Protein AF-A0A1F8THT7-F1 (afdb_monomer_lite)

pLDDT: mean 78.96, std 15.32, range [37.56, 92.12]

Foldseek 3Di:
DDDDDDDDDPPLCQDPLLVVLCVVDPCLVVLLVPDDVVQSNVLRVVLVPDPDPVVSNVSSNVSSVCSVVVHGPDD

Secondary structure (DSSP, 8-state):
---------------HHHHHHHHTSTTHHHHHHHS-HHHHHHHHHHHHT-SSHHHHHHHHHHHHHHHHHT-----

Sequence (75 aa):
MTLDADKEGRKVAVPKDLTAALKKRKGAPAAFEKQSPSHRKEYVSWIESAKKDETRQRRVAKAVEMICDGARLKG

Radius of gyration: 12.3 Å; chains: 1; bounding box: 28×25×36 Å

Structure (mmCIF, N/CA/C/O backbone):
data_AF-A0A1F8THT7-F1
#
_entry.id   AF-A0A1F8THT7-F1
#
loop_
_atom_site.group_PDB
_atom_site.id
_atom_site.type_symbol
_atom_site.label_atom_id
_atom_site.label_alt_id
_atom_site.label_comp_id
_atom_site.label_asym_id
_atom_site.label_entity_id
_atom_site.label_seq_id
_atom_site.pdbx_PDB_ins_code
_atom_site.Cartn_x
_atom_site.Cartn_y
_atom_site.Cartn_z
_atom_site.occupancy
_atom_site.B_iso_or_equiv
_atom_site.auth_seq_id
_atom_site.auth_comp_id
_atom_site.auth_asym_id
_atom_site.auth_atom_id
_atom_site.pdbx_PDB_model_num
ATOM 1 N N . MET A 1 1 ? 9.962 9.779 -25.888 1.00 37.56 1 MET A N 1
ATOM 2 C CA . MET A 1 1 ? 10.753 8.700 -25.262 1.00 37.56 1 MET A CA 1
ATOM 3 C C . MET A 1 1 ? 10.904 9.098 -23.805 1.00 37.56 1 MET A C 1
ATOM 5 O O . MET A 1 1 ? 11.639 10.032 -23.530 1.00 37.56 1 MET A O 1
ATOM 9 N N . THR A 1 2 ? 10.061 8.566 -22.919 1.00 43.28 2 THR A N 1
ATOM 10 C CA . THR A 1 2 ? 10.003 9.018 -21.519 1.00 43.28 2 THR A CA 1
ATOM 11 C C . THR A 1 2 ? 11.263 8.531 -20.808 1.00 43.28 2 THR A C 1
ATOM 13 O O . THR A 1 2 ? 11.434 7.329 -20.614 1.00 43.28 2 THR A O 1
ATOM 16 N N . LEU A 1 3 ? 12.171 9.472 -20.559 1.00 61.31 3 LEU A N 1
ATOM 17 C CA . LEU A 1 3 ? 13.421 9.310 -19.823 1.00 61.31 3 LEU A CA 1
ATOM 18 C C . LEU A 1 3 ? 13.140 9.181 -18.311 1.00 61.31 3 LEU A C 1
ATOM 20 O O . LEU A 1 3 ? 12.020 9.432 -17.866 1.00 61.31 3 LEU A O 1
ATOM 24 N N . ASP A 1 4 ? 14.195 8.821 -17.567 1.00 43.34 4 ASP A N 1
ATOM 25 C CA . ASP A 1 4 ? 14.359 8.929 -16.105 1.00 43.34 4 ASP A CA 1
ATOM 26 C C . ASP A 1 4 ? 13.838 7.736 -15.264 1.00 43.34 4 ASP A C 1
ATOM 28 O O . ASP A 1 4 ? 12.668 7.378 -15.286 1.00 43.34 4 ASP A O 1
ATOM 32 N N . ALA A 1 5 ? 14.625 7.053 -14.435 1.00 49.28 5 ALA A N 1
ATOM 33 C CA . ALA A 1 5 ? 16.004 7.250 -14.033 1.00 49.28 5 ALA A CA 1
ATOM 34 C C . ALA A 1 5 ? 16.549 5.936 -13.457 1.00 49.28 5 ALA A C 1
ATOM 36 O O . ALA A 1 5 ? 15.857 5.221 -12.735 1.00 49.28 5 ALA A O 1
ATOM 37 N N . ASP A 1 6 ? 17.797 5.687 -13.826 1.00 44.97 6 ASP A N 1
ATOM 38 C CA . ASP A 1 6 ? 18.891 5.270 -12.963 1.00 44.97 6 ASP A CA 1
ATOM 39 C C . ASP A 1 6 ? 18.762 4.012 -12.081 1.00 44.97 6 ASP A C 1
ATOM 41 O O . ASP A 1 6 ? 17.838 3.764 -11.307 1.00 44.97 6 ASP A O 1
ATOM 45 N N . LYS A 1 7 ? 19.803 3.204 -12.229 1.00 50.94 7 LYS A N 1
ATOM 46 C CA . LYS A 1 7 ? 19.982 1.858 -11.713 1.00 50.94 7 LYS A CA 1
ATOM 47 C C . LYS A 1 7 ? 20.624 1.863 -10.320 1.00 50.94 7 LYS A C 1
ATOM 49 O O . LYS A 1 7 ? 21.169 0.838 -9.921 1.00 50.94 7 LYS A O 1
ATOM 54 N N . GLU A 1 8 ? 20.567 2.945 -9.546 1.00 41.47 8 GLU A N 1
ATOM 55 C CA . GLU A 1 8 ? 21.084 2.945 -8.178 1.00 41.47 8 GLU A CA 1
ATOM 56 C C . GLU A 1 8 ? 20.011 2.564 -7.161 1.00 41.47 8 GLU A C 1
ATOM 58 O O . GLU A 1 8 ? 19.176 3.367 -6.751 1.00 41.47 8 GLU A O 1
ATOM 63 N N . GLY A 1 9 ? 20.048 1.299 -6.733 1.00 43.78 9 GLY A N 1
ATOM 64 C CA . GLY A 1 9 ? 20.492 0.921 -5.380 1.00 43.78 9 GLY A CA 1
ATOM 65 C C . GLY A 1 9 ? 19.825 1.524 -4.135 1.00 43.78 9 GLY A C 1
ATOM 66 O O . GLY A 1 9 ? 20.091 1.057 -3.026 1.00 43.78 9 GLY A O 1
ATOM 67 N N . ARG A 1 10 ? 18.932 2.504 -4.244 1.00 48.69 10 ARG A N 1
ATOM 68 C CA . ARG A 1 10 ? 18.211 3.062 -3.109 1.00 48.69 10 ARG A CA 1
ATOM 69 C C . ARG A 1 10 ? 17.070 2.111 -2.820 1.00 48.69 10 ARG A C 1
ATOM 71 O O . ARG A 1 10 ? 15.992 2.240 -3.391 1.00 48.69 10 ARG A O 1
ATOM 78 N N . LYS A 1 11 ? 17.343 1.111 -1.973 1.00 52.12 11 LYS A N 1
ATOM 79 C CA . LYS A 1 11 ? 16.338 0.240 -1.352 1.00 52.12 11 LYS A CA 1
ATOM 80 C C . LYS A 1 11 ? 15.147 1.113 -0.973 1.00 52.12 11 LYS A C 1
ATOM 82 O O . LYS A 1 11 ? 15.208 1.836 0.019 1.00 52.12 11 LYS A O 1
ATOM 87 N N . VAL A 1 12 ? 14.099 1.107 -1.797 1.00 61.06 12 VAL A N 1
ATOM 88 C CA . VAL A 1 12 ? 12.836 1.750 -1.450 1.00 61.06 12 VAL A CA 1
ATOM 89 C C . VAL A 1 12 ? 12.446 1.081 -0.142 1.00 61.06 12 VAL A C 1
ATOM 91 O O . VAL A 1 12 ? 12.300 -0.140 -0.111 1.00 61.06 12 VAL A O 1
ATOM 94 N N . ALA A 1 13 ? 12.421 1.842 0.950 1.00 70.00 13 ALA A N 1
ATOM 95 C CA . ALA A 1 13 ? 12.132 1.307 2.269 1.00 70.00 13 ALA A CA 1
ATOM 96 C C . ALA A 1 13 ? 10.654 0.915 2.291 1.00 70.00 13 ALA A C 1
ATOM 98 O O . ALA A 1 13 ? 9.784 1.717 2.609 1.00 70.00 13 ALA A O 1
ATOM 99 N N . VAL A 1 14 ? 10.364 -0.307 1.848 1.00 78.44 14 VAL A N 1
ATOM 100 C CA . VAL A 1 14 ? 9.003 -0.830 1.807 1.00 78.44 14 VAL A CA 1
ATOM 101 C C . VAL A 1 14 ? 8.536 -0.972 3.256 1.00 78.44 14 VAL A C 1
ATOM 103 O O . VAL A 1 14 ? 9.171 -1.707 4.021 1.00 78.44 14 VAL A O 1
ATOM 106 N N . PRO A 1 15 ? 7.449 -0.299 3.669 1.00 82.50 15 PRO A N 1
ATOM 107 C CA . PRO A 1 15 ? 6.958 -0.405 5.026 1.00 82.50 15 PRO A CA 1
ATOM 108 C C . PRO A 1 15 ? 6.539 -1.849 5.304 1.00 82.50 15 PRO A C 1
ATOM 110 O O . PRO A 1 15 ? 6.080 -2.584 4.416 1.00 82.50 15 PRO A O 1
ATOM 113 N N . LYS A 1 16 ? 6.704 -2.264 6.562 1.00 84.12 16 LYS A N 1
ATOM 114 C CA . LYS A 1 16 ? 6.368 -3.623 7.001 1.00 84.12 16 LYS A CA 1
ATOM 115 C C . LYS A 1 16 ? 4.898 -3.941 6.731 1.00 84.12 16 LYS A C 1
ATOM 117 O O . LYS A 1 16 ? 4.615 -5.051 6.296 1.00 84.12 16 LYS A O 1
ATOM 122 N N . ASP A 1 17 ? 4.004 -2.963 6.878 1.00 86.25 17 ASP A N 1
ATOM 123 C CA . ASP A 1 17 ? 2.584 -3.079 6.532 1.00 86.25 17 ASP A CA 1
ATOM 124 C C . ASP A 1 17 ? 2.352 -3.486 5.075 1.00 86.25 17 ASP A C 1
ATOM 126 O O . ASP A 1 17 ? 1.626 -4.445 4.809 1.00 86.25 17 ASP A O 1
ATOM 130 N N . LEU A 1 18 ? 3.009 -2.807 4.126 1.00 86.69 18 LEU A N 1
ATOM 131 C CA . LEU A 1 18 ? 2.872 -3.127 2.705 1.00 86.69 18 LEU A CA 1
ATOM 132 C C . LEU A 1 18 ? 3.436 -4.516 2.408 1.00 86.69 18 LEU A C 1
ATOM 134 O O . LEU A 1 18 ? 2.782 -5.321 1.752 1.00 86.69 18 LEU A O 1
ATOM 138 N N . THR A 1 19 ? 4.609 -4.837 2.954 1.00 86.94 19 THR A N 1
ATOM 139 C CA . THR A 1 19 ? 5.217 -6.166 2.792 1.00 86.94 19 THR A CA 1
ATOM 140 C C . THR A 1 19 ? 4.321 -7.270 3.360 1.00 86.94 19 THR A C 1
ATOM 142 O O . THR A 1 19 ? 4.141 -8.313 2.732 1.00 86.94 19 THR A O 1
ATOM 145 N N . ALA A 1 20 ? 3.735 -7.052 4.539 1.00 89.50 20 ALA A N 1
ATOM 146 C CA . ALA A 1 20 ? 2.831 -8.000 5.176 1.00 89.50 20 ALA A CA 1
ATOM 147 C C . ALA A 1 20 ? 1.566 -8.215 4.339 1.00 89.50 20 ALA A C 1
ATOM 149 O O . ALA A 1 20 ? 1.131 -9.352 4.171 1.00 89.50 20 ALA A O 1
ATOM 150 N N . ALA A 1 21 ? 1.000 -7.154 3.766 1.00 89.19 21 ALA A N 1
ATOM 151 C CA . ALA A 1 21 ? -0.175 -7.270 2.913 1.00 89.19 21 ALA A CA 1
ATOM 152 C C . ALA A 1 21 ? 0.128 -7.903 1.551 1.00 89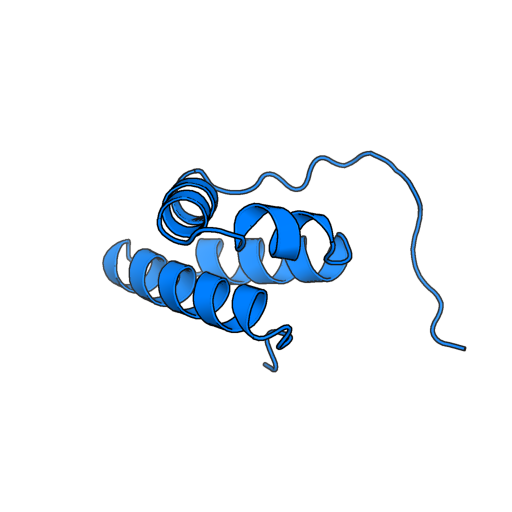.19 21 ALA A C 1
ATOM 154 O O . ALA A 1 21 ? -0.660 -8.721 1.084 1.00 89.19 21 ALA A O 1
ATOM 155 N N . LEU A 1 22 ? 1.287 -7.610 0.952 1.00 87.94 22 LEU A N 1
ATOM 156 C CA . LEU A 1 22 ? 1.759 -8.306 -0.246 1.00 87.94 22 LEU A CA 1
ATOM 157 C C . LEU A 1 22 ? 1.870 -9.809 0.026 1.00 87.94 22 LEU A C 1
ATOM 159 O O . LEU A 1 22 ? 1.364 -10.607 -0.752 1.00 87.94 22 LEU A O 1
ATOM 163 N N . LYS A 1 23 ? 2.429 -10.214 1.174 1.00 87.81 23 LYS A N 1
ATOM 164 C CA . LYS A 1 23 ? 2.511 -11.632 1.570 1.00 87.81 23 LYS A CA 1
ATOM 165 C C . LYS A 1 23 ? 1.146 -12.312 1.741 1.00 87.81 23 LYS A C 1
ATOM 167 O O . LYS A 1 23 ? 1.070 -13.526 1.581 1.00 87.81 23 LYS A O 1
ATOM 172 N N . LYS A 1 24 ? 0.069 -11.567 2.027 1.00 88.31 24 LYS A N 1
ATOM 173 C CA . LYS A 1 24 ? -1.298 -12.124 2.107 1.00 88.31 24 LYS A CA 1
ATOM 174 C C . LYS A 1 24 ? -1.855 -12.543 0.741 1.00 88.31 24 LYS A C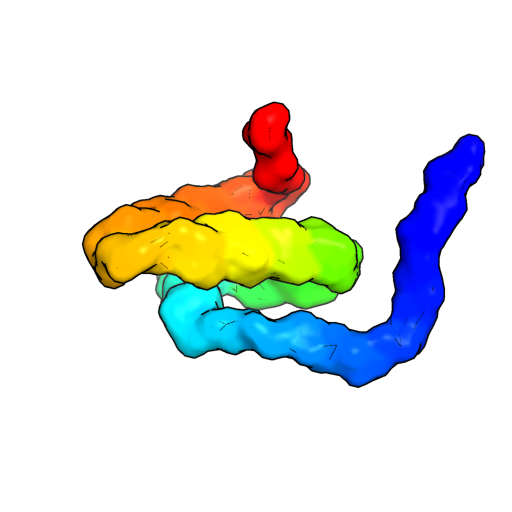 1
ATOM 176 O O . LYS A 1 24 ? -2.811 -13.314 0.693 1.00 88.31 24 LYS A O 1
ATOM 181 N N . ARG A 1 25 ? -1.291 -12.053 -0.368 1.00 84.44 25 ARG A N 1
ATOM 182 C CA . ARG A 1 25 ? -1.710 -12.390 -1.736 1.00 84.44 25 ARG A CA 1
ATOM 183 C C . ARG A 1 25 ? -0.577 -13.111 -2.466 1.00 84.44 25 ARG A C 1
ATOM 185 O O . ARG A 1 25 ? 0.503 -12.564 -2.675 1.00 84.44 25 ARG A O 1
ATOM 192 N N . LYS A 1 26 ? -0.826 -14.346 -2.903 1.00 83.75 26 LYS A N 1
ATOM 193 C CA . LYS A 1 26 ? 0.139 -15.091 -3.725 1.00 83.75 26 LYS A CA 1
ATOM 194 C C . LYS A 1 26 ? 0.390 -14.331 -5.034 1.00 83.75 26 LYS A C 1
ATOM 196 O O . LYS A 1 26 ? -0.554 -13.922 -5.693 1.00 83.75 26 LYS A O 1
ATOM 201 N N . GLY A 1 27 ? 1.658 -14.125 -5.385 1.00 83.31 27 GLY A N 1
ATOM 202 C CA . GLY A 1 27 ? 2.063 -13.427 -6.614 1.00 83.31 27 GLY A CA 1
ATOM 203 C C . GLY A 1 27 ? 2.157 -11.900 -6.510 1.00 83.31 27 GLY A C 1
ATOM 204 O O . GLY A 1 27 ? 2.920 -11.303 -7.265 1.00 83.31 27 GLY A O 1
ATOM 205 N N . ALA A 1 28 ? 1.505 -11.266 -5.531 1.00 86.81 28 ALA A N 1
ATOM 206 C CA . ALA A 1 28 ? 1.627 -9.826 -5.303 1.00 86.81 28 ALA A CA 1
ATOM 207 C C . ALA A 1 28 ? 3.066 -9.340 -5.014 1.00 86.81 28 ALA A C 1
ATOM 209 O O . ALA A 1 28 ? 3.454 -8.327 -5.596 1.00 86.81 28 ALA A O 1
ATOM 210 N N . PRO A 1 29 ? 3.902 -10.020 -4.192 1.00 85.06 29 PRO A N 1
ATOM 211 C CA . PRO A 1 29 ? 5.289 -9.588 -3.999 1.00 85.06 29 PRO A CA 1
ATOM 212 C C . PRO A 1 29 ? 6.095 -9.643 -5.304 1.00 85.06 29 PRO A C 1
ATOM 214 O O . PRO A 1 29 ? 6.795 -8.688 -5.616 1.00 85.06 29 PRO A O 1
ATOM 217 N N . ALA A 1 30 ? 5.914 -10.685 -6.121 1.00 87.94 30 ALA A N 1
ATOM 218 C CA . ALA A 1 30 ? 6.587 -10.796 -7.415 1.00 87.94 30 ALA A CA 1
ATOM 219 C C . ALA A 1 30 ? 6.122 -9.711 -8.403 1.00 87.94 30 ALA A C 1
ATOM 221 O O . ALA A 1 30 ? 6.934 -9.143 -9.130 1.00 87.94 30 ALA A O 1
ATOM 222 N N . ALA A 1 31 ? 4.823 -9.392 -8.416 1.00 87.69 31 ALA A N 1
ATOM 223 C CA . ALA A 1 31 ? 4.286 -8.287 -9.206 1.00 87.69 31 ALA A CA 1
ATOM 224 C C . ALA A 1 31 ? 4.868 -6.939 -8.752 1.00 87.69 31 ALA A C 1
ATOM 226 O O . ALA A 1 31 ? 5.270 -6.138 -9.591 1.00 87.69 31 ALA A O 1
ATOM 227 N N . PHE A 1 32 ? 4.997 -6.713 -7.441 1.00 85.44 32 PHE A N 1
ATOM 228 C CA . PHE A 1 32 ? 5.617 -5.509 -6.885 1.00 85.44 32 PHE A CA 1
ATOM 229 C C . PHE A 1 32 ? 7.102 -5.393 -7.244 1.00 85.44 32 PHE A C 1
ATOM 231 O O . PHE A 1 32 ? 7.561 -4.316 -7.613 1.00 85.44 32 PHE A O 1
ATOM 238 N N . GLU A 1 33 ? 7.859 -6.488 -7.172 1.00 83.06 33 GLU A N 1
ATOM 239 C CA . GLU A 1 33 ? 9.276 -6.514 -7.553 1.00 83.06 33 GLU A CA 1
ATOM 240 C C . GLU A 1 33 ? 9.490 -6.256 -9.049 1.00 83.06 33 GLU A C 1
ATOM 242 O O . GLU A 1 33 ? 10.479 -5.623 -9.421 1.00 83.06 33 GLU A O 1
ATOM 247 N N . LYS A 1 34 ? 8.537 -6.667 -9.896 1.00 85.19 34 LYS A N 1
ATOM 248 C CA . LYS A 1 34 ? 8.521 -6.349 -11.331 1.00 85.19 34 LYS A CA 1
ATOM 249 C C . LYS A 1 34 ? 8.204 -4.879 -11.633 1.00 85.19 34 LYS A C 1
ATOM 251 O O . LYS A 1 34 ? 8.498 -4.427 -12.736 1.00 85.19 34 LYS A O 1
ATOM 256 N N . GLN A 1 35 ? 7.614 -4.128 -10.698 1.00 81.75 35 GLN A N 1
ATOM 257 C CA . GLN A 1 35 ? 7.321 -2.706 -10.895 1.00 81.75 35 GLN A CA 1
ATOM 258 C C . GLN A 1 35 ? 8.582 -1.840 -10.798 1.00 81.75 35 GLN A C 1
ATOM 260 O O . GLN A 1 35 ? 9.491 -2.072 -9.985 1.00 81.75 35 GLN A O 1
ATOM 265 N N . SER A 1 36 ? 8.586 -0.758 -11.576 1.00 82.25 36 SER A N 1
ATOM 266 C CA . SER A 1 36 ? 9.628 0.263 -11.526 1.00 82.25 36 SER A CA 1
ATOM 267 C C . SER A 1 36 ? 9.771 0.849 -10.112 1.00 82.25 36 SER A C 1
ATOM 269 O O . SER A 1 36 ? 8.772 1.020 -9.402 1.00 82.25 36 SER A O 1
ATOM 271 N N . PRO A 1 37 ? 10.998 1.189 -9.680 1.00 77.75 37 PRO A N 1
ATOM 272 C CA . PRO A 1 37 ? 11.252 1.725 -8.342 1.00 77.75 37 PRO A CA 1
ATOM 273 C C . PRO A 1 37 ? 10.455 3.008 -8.048 1.00 77.75 37 PRO A C 1
ATOM 275 O O . PRO A 1 37 ? 10.025 3.198 -6.911 1.00 77.75 37 PRO A O 1
ATOM 278 N N . SER A 1 38 ? 10.172 3.835 -9.060 1.00 80.62 38 SER A N 1
ATOM 279 C CA . SER A 1 38 ? 9.331 5.035 -8.933 1.00 80.62 38 SER A CA 1
ATOM 280 C C . SER A 1 38 ? 7.898 4.710 -8.498 1.00 80.62 38 SER A C 1
ATOM 282 O O . SER A 1 38 ? 7.413 5.299 -7.537 1.00 80.62 38 SER A O 1
ATOM 284 N N . HIS A 1 39 ? 7.252 3.711 -9.116 1.00 81.88 39 HIS A N 1
ATOM 285 C CA . HIS A 1 39 ? 5.908 3.269 -8.714 1.00 81.88 39 HIS A CA 1
ATOM 286 C C . HIS A 1 39 ? 5.908 2.724 -7.287 1.00 81.88 39 HIS A C 1
ATOM 288 O O . HIS A 1 39 ? 5.030 3.041 -6.488 1.00 81.88 39 HIS A O 1
ATOM 294 N N . ARG A 1 40 ? 6.923 1.923 -6.938 1.00 85.00 40 ARG A N 1
ATOM 295 C CA . ARG A 1 40 ? 7.065 1.398 -5.575 1.00 85.00 40 ARG A CA 1
ATOM 296 C C . ARG A 1 40 ? 7.172 2.532 -4.559 1.00 85.00 40 ARG A C 1
ATOM 298 O O . ARG A 1 40 ? 6.487 2.495 -3.542 1.00 85.00 40 ARG A O 1
ATOM 305 N N . LYS A 1 41 ? 7.985 3.552 -4.843 1.00 84.56 41 LYS A N 1
ATOM 306 C CA . LYS A 1 41 ? 8.154 4.727 -3.979 1.00 84.56 41 LYS A CA 1
ATOM 307 C C . LYS A 1 41 ? 6.862 5.535 -3.836 1.00 84.56 41 LYS A C 1
ATOM 309 O O . LYS A 1 41 ? 6.568 6.003 -2.741 1.00 84.56 41 LYS A O 1
ATOM 314 N N . GLU A 1 42 ? 6.083 5.659 -4.906 1.00 87.88 42 GLU A N 1
ATOM 315 C CA . GLU A 1 42 ? 4.797 6.360 -4.894 1.00 87.88 42 GLU A CA 1
ATOM 316 C C . GLU A 1 42 ? 3.770 5.662 -3.994 1.00 87.88 42 GLU A C 1
ATOM 318 O O . GLU A 1 42 ? 3.185 6.302 -3.120 1.00 87.88 42 GLU A O 1
ATOM 323 N N . TYR A 1 43 ? 3.636 4.334 -4.102 1.00 87.94 43 TYR A N 1
ATOM 324 C CA . TYR A 1 43 ? 2.800 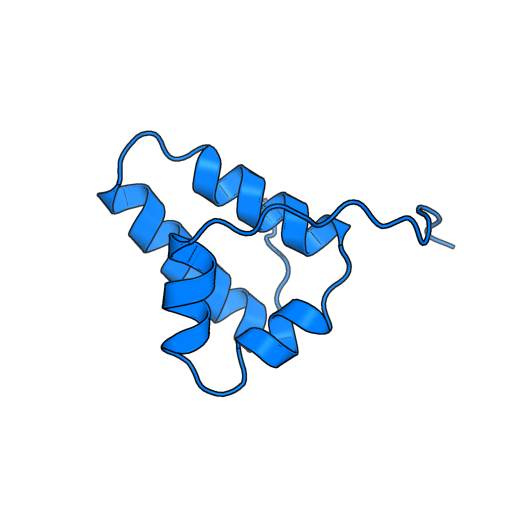3.556 -3.180 1.00 87.94 43 TYR A CA 1
ATOM 325 C C . TYR A 1 43 ? 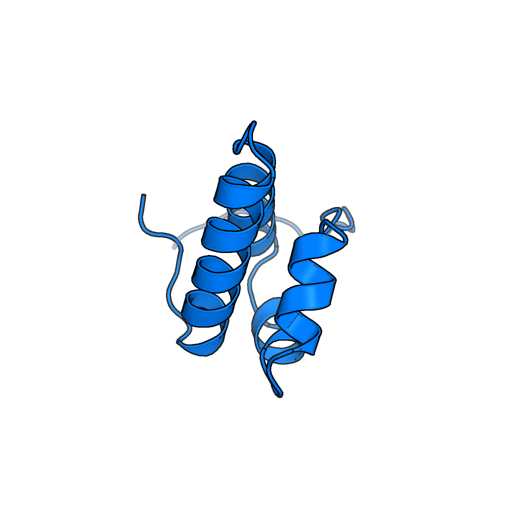3.243 3.721 -1.725 1.00 87.94 43 TYR A C 1
ATOM 327 O O . TYR A 1 43 ? 2.407 3.931 -0.847 1.00 87.94 43 TYR A O 1
ATOM 335 N N . VAL A 1 44 ? 4.552 3.647 -1.467 1.00 87.06 44 VAL A N 1
ATOM 336 C CA . VAL A 1 44 ? 5.121 3.822 -0.124 1.00 87.06 44 VAL A CA 1
ATOM 337 C C . VAL A 1 44 ? 4.769 5.198 0.434 1.00 87.06 44 VAL A C 1
ATOM 339 O O . VAL A 1 44 ? 4.162 5.272 1.497 1.00 87.06 44 VAL A O 1
ATOM 342 N N . SER A 1 45 ? 5.031 6.271 -0.315 1.00 87.38 45 SER A N 1
ATOM 343 C CA . SER A 1 45 ? 4.711 7.636 0.111 1.00 87.38 45 SER A CA 1
ATOM 344 C C . SER A 1 45 ? 3.209 7.835 0.349 1.00 87.38 45 SER A C 1
ATOM 346 O O . SER A 1 45 ? 2.810 8.438 1.346 1.00 87.38 45 SER A O 1
ATOM 348 N N . TRP A 1 46 ? 2.354 7.262 -0.502 1.00 89.19 46 TRP A N 1
ATOM 349 C CA . TRP A 1 46 ? 0.902 7.310 -0.328 1.00 89.19 46 TRP A CA 1
ATOM 350 C C . TRP A 1 46 ? 0.438 6.592 0.945 1.00 89.19 46 TRP A C 1
ATOM 352 O O . TRP A 1 46 ? -0.447 7.075 1.654 1.00 89.19 46 TRP A O 1
ATOM 362 N N . ILE A 1 47 ? 1.045 5.457 1.275 1.00 88.62 47 ILE A N 1
ATOM 363 C CA . ILE A 1 47 ? 0.754 4.701 2.497 1.00 88.62 47 ILE A CA 1
ATOM 364 C C . ILE A 1 47 ? 1.283 5.441 3.734 1.00 88.62 47 ILE A C 1
ATOM 366 O O . ILE A 1 47 ? 0.578 5.547 4.740 1.00 88.62 47 ILE A O 1
ATOM 370 N N . GLU A 1 48 ? 2.491 5.996 3.663 1.00 87.31 48 GLU A N 1
ATOM 371 C CA . GLU A 1 48 ? 3.114 6.757 4.751 1.00 87.31 48 GLU A CA 1
ATOM 372 C C . GLU A 1 48 ? 2.383 8.072 5.039 1.00 87.31 48 GLU A C 1
ATOM 374 O O . GLU A 1 48 ? 2.252 8.458 6.199 1.00 87.31 48 GLU A O 1
ATOM 379 N N . SER A 1 49 ? 1.814 8.702 4.008 1.00 87.56 49 SER A N 1
ATOM 380 C CA . SER A 1 49 ? 0.991 9.912 4.113 1.00 87.56 49 SER A CA 1
ATOM 381 C C . SER A 1 49 ? -0.289 9.708 4.948 1.00 87.56 49 SER A C 1
ATOM 383 O O . SER A 1 49 ? -0.874 10.671 5.451 1.00 87.56 49 SER A O 1
ATOM 385 N N . ALA A 1 50 ? -0.744 8.465 5.146 1.00 90.06 50 ALA A N 1
ATOM 386 C CA . ALA A 1 50 ? -1.869 8.185 6.032 1.00 90.06 50 ALA A CA 1
ATOM 387 C C . ALA A 1 50 ? -1.456 8.317 7.510 1.00 90.06 50 ALA A C 1
ATOM 389 O O . ALA A 1 50 ? -0.711 7.490 8.031 1.00 90.06 50 ALA A O 1
ATOM 390 N N . LYS A 1 51 ? -2.006 9.330 8.198 1.00 86.81 51 LYS A N 1
ATOM 391 C CA . LYS A 1 51 ? -1.778 9.572 9.638 1.00 86.81 51 LYS A CA 1
ATOM 392 C C . LYS A 1 51 ? -2.440 8.543 10.562 1.00 86.81 51 LYS A C 1
ATOM 394 O O . LYS A 1 51 ? -2.002 8.384 11.691 1.00 86.81 51 LYS A O 1
ATOM 399 N N . LYS A 1 52 ? -3.520 7.898 10.112 1.00 91.12 52 LYS A N 1
ATOM 400 C CA . LYS A 1 52 ? -4.257 6.884 10.882 1.00 91.12 52 LYS A CA 1
ATOM 401 C C . LYS A 1 52 ? -3.901 5.489 10.382 1.00 91.12 52 LYS A C 1
ATOM 403 O O . LYS A 1 52 ? -4.001 5.245 9.177 1.00 91.12 52 LYS A O 1
ATOM 408 N N . ASP A 1 53 ? -3.608 4.568 11.296 1.00 86.06 53 ASP A N 1
ATOM 409 C CA . ASP A 1 53 ? -3.338 3.160 10.980 1.00 86.06 53 ASP A CA 1
ATOM 410 C C . ASP A 1 53 ? -4.480 2.489 10.216 1.00 86.06 53 ASP A C 1
ATOM 412 O O . ASP A 1 53 ? -4.238 1.770 9.250 1.00 86.06 53 ASP A O 1
ATOM 416 N N . GLU A 1 54 ? -5.735 2.786 10.559 1.00 89.06 54 GLU A N 1
ATOM 417 C CA . GLU A 1 54 ? -6.880 2.217 9.841 1.00 89.06 54 GLU A CA 1
ATOM 418 C C . GLU A 1 54 ? -6.896 2.649 8.362 1.00 89.06 54 GLU A C 1
ATOM 420 O O . GLU A 1 54 ? -7.091 1.836 7.456 1.00 89.06 54 GLU A O 1
ATOM 425 N N . THR A 1 55 ? -6.608 3.926 8.083 1.00 90.88 55 THR A N 1
ATOM 426 C CA . THR A 1 55 ? -6.481 4.437 6.710 1.00 90.88 55 THR A CA 1
ATOM 427 C C . THR A 1 55 ? -5.261 3.847 6.010 1.00 90.88 55 THR A C 1
ATOM 429 O O . THR A 1 55 ? -5.341 3.514 4.826 1.00 90.88 55 THR A O 1
ATOM 432 N N . ARG A 1 56 ? -4.147 3.680 6.731 1.00 89.56 56 ARG A N 1
ATOM 433 C CA . ARG A 1 56 ? -2.932 3.056 6.208 1.00 89.56 56 ARG A CA 1
ATOM 434 C C . ARG A 1 56 ? -3.210 1.627 5.751 1.00 89.56 56 ARG A C 1
ATOM 436 O O . ARG A 1 56 ? -2.902 1.302 4.609 1.00 89.56 56 ARG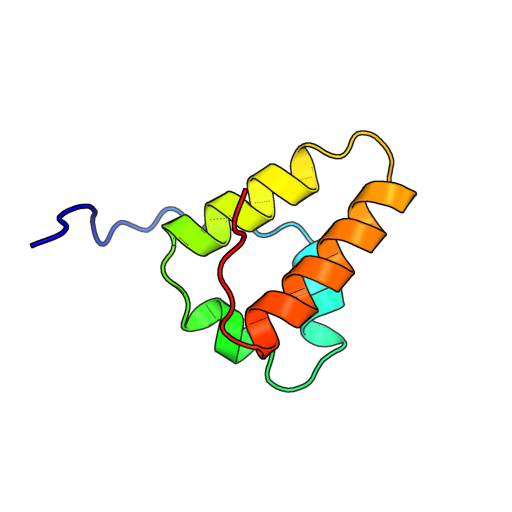 A O 1
ATOM 443 N N . GL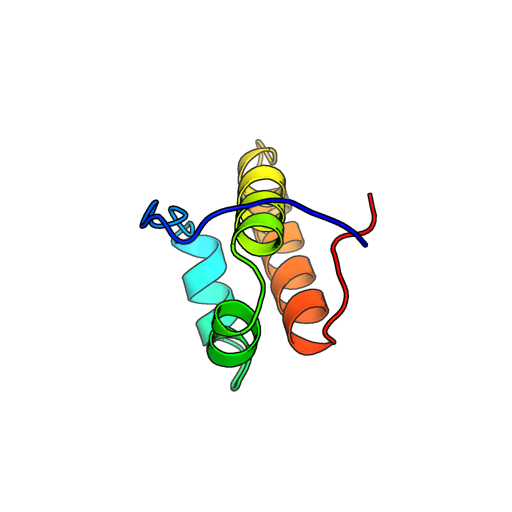N A 1 57 ? -3.868 0.813 6.572 1.00 90.00 57 GLN A N 1
ATOM 444 C CA . GLN A 1 57 ? -4.232 -0.561 6.217 1.00 90.00 57 GLN A CA 1
ATOM 445 C C . GLN A 1 57 ? -5.163 -0.620 4.999 1.00 90.00 57 GLN A C 1
ATOM 447 O O . GLN A 1 57 ? -4.951 -1.444 4.108 1.00 90.00 57 GLN A O 1
ATOM 452 N N . ARG A 1 58 ? -6.146 0.289 4.900 1.00 91.00 58 ARG A N 1
ATOM 453 C CA . ARG A 1 58 ? -7.014 0.388 3.711 1.00 91.00 58 ARG A CA 1
ATOM 454 C C . ARG A 1 58 ? -6.225 0.745 2.447 1.00 91.00 58 ARG A C 1
ATOM 456 O O . ARG A 1 58 ? -6.428 0.114 1.413 1.00 91.00 58 ARG A O 1
ATOM 463 N N . ARG A 1 59 ? -5.304 1.718 2.519 1.00 92.12 59 ARG A N 1
ATOM 464 C CA . ARG A 1 59 ? -4.424 2.089 1.391 1.00 92.12 59 ARG A CA 1
ATOM 465 C C . ARG A 1 59 ? -3.493 0.950 1.001 1.00 92.12 59 ARG A C 1
ATOM 467 O O . ARG A 1 59 ? -3.325 0.691 -0.181 1.00 92.12 59 ARG A O 1
ATOM 474 N N . VAL A 1 60 ? -2.934 0.245 1.979 1.00 91.06 60 VAL A N 1
ATOM 475 C CA . VAL A 1 60 ? -2.087 -0.930 1.763 1.00 91.06 60 VAL A CA 1
ATOM 476 C C . VAL A 1 60 ? -2.858 -2.027 1.029 1.00 91.06 60 VAL A C 1
ATOM 478 O O . VAL A 1 60 ? -2.370 -2.533 0.023 1.00 91.06 60 VAL A O 1
ATOM 481 N N . ALA A 1 61 ? -4.068 -2.368 1.481 1.00 90.69 61 ALA A N 1
ATOM 482 C CA . ALA A 1 61 ? -4.907 -3.355 0.804 1.00 90.69 61 ALA A CA 1
ATOM 483 C C . ALA A 1 61 ? -5.203 -2.936 -0.645 1.00 90.69 61 ALA A C 1
ATOM 485 O O . ALA A 1 61 ? -4.994 -3.725 -1.564 1.00 90.69 61 ALA A O 1
ATOM 486 N N . LYS A 1 62 ? -5.578 -1.666 -0.851 1.00 90.56 62 LYS A N 1
ATOM 487 C CA . LYS A 1 62 ? -5.815 -1.090 -2.182 1.00 90.56 62 LYS A CA 1
ATOM 488 C C . LYS A 1 62 ? -4.567 -1.152 -3.069 1.00 90.56 62 LYS A C 1
ATOM 490 O O . LYS A 1 62 ? -4.660 -1.529 -4.230 1.00 90.56 62 LYS A O 1
ATOM 495 N N . ALA A 1 63 ? -3.399 -0.813 -2.524 1.00 90.12 63 ALA A N 1
ATOM 496 C CA . ALA A 1 63 ? -2.132 -0.866 -3.242 1.00 90.12 63 ALA A CA 1
ATOM 497 C C . ALA A 1 63 ? -1.827 -2.295 -3.701 1.00 90.12 63 ALA A C 1
ATOM 499 O O . ALA A 1 63 ? -1.481 -2.496 -4.857 1.00 90.12 63 ALA A O 1
ATOM 500 N N . VAL A 1 64 ? -2.009 -3.293 -2.830 1.00 89.69 64 VAL A N 1
ATOM 501 C CA . VAL A 1 64 ? -1.815 -4.710 -3.176 1.00 89.69 64 VAL A CA 1
ATOM 502 C C . VAL A 1 64 ? -2.758 -5.152 -4.296 1.00 89.69 64 VAL A C 1
ATOM 504 O O . VAL A 1 64 ? -2.317 -5.866 -5.194 1.00 89.69 64 VAL A O 1
ATOM 507 N N . GLU A 1 65 ? -4.023 -4.722 -4.277 1.00 89.75 65 GLU A N 1
ATOM 508 C CA . GLU A 1 65 ? -4.960 -4.992 -5.377 1.00 89.75 65 GLU A CA 1
ATOM 509 C C . GLU A 1 65 ? -4.486 -4.367 -6.689 1.00 89.75 65 GLU A C 1
ATOM 511 O O . GLU A 1 65 ? -4.384 -5.073 -7.686 1.00 89.75 65 GLU A O 1
ATOM 516 N N . MET A 1 66 ? -4.105 -3.086 -6.681 1.00 88.12 66 MET A N 1
ATOM 517 C CA . MET A 1 66 ? -3.606 -2.397 -7.877 1.00 88.12 66 MET A CA 1
ATOM 518 C C . MET A 1 66 ? -2.321 -3.030 -8.418 1.00 88.12 66 MET A C 1
ATOM 520 O O . MET A 1 66 ? -2.184 -3.227 -9.619 1.00 88.12 66 MET A O 1
ATOM 524 N N . ILE A 1 67 ? -1.395 -3.414 -7.537 1.00 87.75 67 ILE A N 1
ATOM 525 C CA . ILE A 1 67 ? -0.160 -4.116 -7.904 1.00 87.75 67 ILE A CA 1
ATOM 526 C C . ILE A 1 67 ? -0.473 -5.463 -8.563 1.00 87.75 67 ILE A C 1
ATOM 528 O O . ILE A 1 67 ? 0.183 -5.830 -9.536 1.00 87.75 67 ILE A O 1
ATOM 532 N N . CYS A 1 68 ? -1.454 -6.198 -8.036 1.00 86.25 68 CYS A N 1
ATOM 533 C CA . CYS A 1 68 ? -1.876 -7.479 -8.594 1.00 86.25 68 CYS A CA 1
ATOM 534 C C . CYS A 1 68 ? -2.577 -7.313 -9.951 1.00 86.25 68 CYS A C 1
ATOM 536 O O . CYS A 1 68 ? -2.399 -8.153 -10.828 1.00 86.25 68 CYS A O 1
ATOM 538 N N . ASP A 1 69 ? -3.332 -6.229 -10.119 1.00 85.50 69 ASP A N 1
ATOM 539 C CA . ASP A 1 69 ? -4.006 -5.848 -11.365 1.00 85.50 69 ASP A CA 1
ATOM 540 C C . ASP A 1 69 ? -3.029 -5.277 -12.415 1.00 85.50 69 ASP A C 1
ATOM 542 O O . ASP A 1 69 ? -3.337 -5.195 -13.599 1.00 85.50 69 ASP A O 1
ATOM 546 N N . GLY A 1 70 ? -1.819 -4.885 -11.999 1.00 80.25 70 GLY A N 1
ATOM 547 C CA . GLY A 1 70 ? -0.872 -4.150 -12.842 1.00 80.25 70 GLY A CA 1
ATOM 548 C C . GLY A 1 70 ? -1.257 -2.680 -13.043 1.00 80.25 70 GLY A C 1
ATOM 549 O O . GLY A 1 70 ? -0.640 -1.978 -13.846 1.00 80.25 70 GLY A O 1
ATOM 550 N N . ALA A 1 71 ? -2.248 -2.198 -12.295 1.00 77.12 71 ALA A N 1
ATOM 551 C CA . ALA A 1 71 ? -2.655 -0.809 -12.281 1.00 77.12 71 ALA A CA 1
ATOM 552 C C . ALA A 1 71 ? -1.607 0.061 -11.569 1.00 77.12 71 ALA A C 1
ATOM 554 O O . ALA A 1 71 ? -1.019 -0.303 -10.545 1.00 77.12 71 ALA A O 1
ATOM 555 N N . ARG A 1 72 ? -1.391 1.263 -12.108 1.00 73.81 72 ARG A N 1
ATOM 556 C CA . ARG A 1 72 ? -0.639 2.324 -11.426 1.00 73.81 72 ARG A CA 1
ATOM 557 C C . ARG A 1 72 ? -1.567 3.107 -10.502 1.00 73.81 72 ARG A C 1
ATOM 559 O O . ARG A 1 72 ? -2.746 3.272 -10.822 1.00 73.81 72 ARG A O 1
ATOM 566 N N . LEU A 1 73 ? -1.023 3.638 -9.408 1.00 74.44 73 LEU A N 1
ATOM 567 C CA . LEU A 1 73 ? -1.722 4.617 -8.583 1.00 74.44 73 LEU A CA 1
ATOM 568 C C . LEU A 1 73 ? -1.993 5.848 -9.460 1.00 74.44 73 LEU A C 1
ATOM 570 O O . LEU A 1 73 ? -1.098 6.639 -9.733 1.00 74.44 73 LEU A O 1
ATOM 574 N N . LYS A 1 74 ? -3.207 5.971 -9.995 1.00 57.44 74 LYS A N 1
ATOM 575 C CA . LYS A 1 74 ? -3.620 7.171 -10.720 1.00 57.44 74 LYS A CA 1
ATOM 576 C C . LYS A 1 74 ? -4.178 8.127 -9.673 1.00 57.44 74 LYS A C 1
ATOM 578 O O . LYS A 1 74 ? -5.273 7.890 -9.167 1.00 57.44 74 LYS A O 1
ATOM 583 N N . GLY A 1 75 ? -3.343 9.086 -9.273 1.00 47.72 75 GLY A N 1
ATOM 584 C CA . GLY A 1 75 ? -3.762 10.239 -8.476 1.00 47.72 75 GLY A CA 1
ATOM 585 C C . GLY A 1 75 ? -4.827 11.048 -9.195 1.00 47.72 75 GLY A C 1
ATOM 586 O O . GLY A 1 75 ? -4.772 11.097 -10.448 1.00 47.72 75 GLY A O 1
#